Protein AF-A0A917HL49-F1 (afdb_monomer_lite)

Organism: NCBI:txid1737354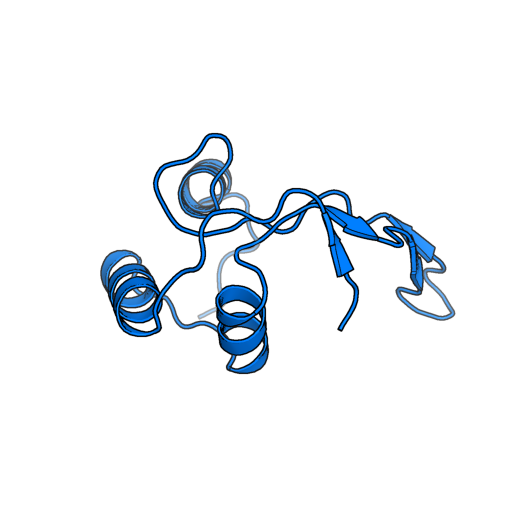

Structure (mmCIF, N/CA/C/O backbone):
data_AF-A0A917HL49-F1
#
_entry.id   AF-A0A917HL49-F1
#
loop_
_atom_site.group_PDB
_atom_site.id
_atom_site.type_symbol
_atom_site.label_atom_id
_atom_site.label_alt_id
_atom_site.label_comp_id
_atom_site.label_asym_id
_atom_site.label_entity_id
_atom_site.label_seq_id
_atom_site.pdbx_PDB_ins_code
_atom_site.Cartn_x
_atom_site.Cartn_y
_atom_site.Cartn_z
_atom_site.occupancy
_atom_site.B_iso_or_equiv
_atom_site.auth_seq_id
_atom_site.auth_comp_id
_atom_site.auth_asym_id
_atom_site.auth_atom_id
_atom_site.pdbx_PDB_model_num
ATOM 1 N N . MET A 1 1 ? 14.252 -0.050 -0.957 1.00 69.62 1 MET A N 1
ATOM 2 C CA . MET A 1 1 ? 13.017 -0.401 -1.685 1.00 69.62 1 MET A CA 1
ATOM 3 C C . MET A 1 1 ? 13.022 0.292 -3.040 1.00 69.62 1 MET A C 1
ATOM 5 O O . MET A 1 1 ? 13.905 1.108 -3.279 1.00 69.62 1 MET A O 1
ATOM 9 N N . VAL A 1 2 ? 12.101 -0.075 -3.929 1.00 82.50 2 VAL A N 1
ATOM 10 C CA . VAL A 1 2 ? 11.836 0.656 -5.181 1.00 82.50 2 VAL A CA 1
ATOM 11 C C . VAL A 1 2 ? 11.298 2.047 -4.831 1.00 82.50 2 VAL A C 1
ATOM 13 O O . VAL A 1 2 ? 10.599 2.178 -3.829 1.00 82.50 2 VAL A O 1
ATOM 16 N N . GLN A 1 3 ? 11.636 3.073 -5.612 1.00 88.62 3 GLN A N 1
ATOM 17 C CA . GLN A 1 3 ? 11.086 4.414 -5.412 1.00 88.62 3 GLN A CA 1
ATOM 18 C C . GLN A 1 3 ? 9.605 4.435 -5.808 1.00 88.62 3 GLN A C 1
ATOM 20 O O . GLN A 1 3 ? 9.248 3.877 -6.845 1.00 88.62 3 GLN A O 1
ATOM 25 N N . MET A 1 4 ? 8.768 5.086 -4.999 1.00 93.00 4 MET A N 1
ATOM 26 C CA . MET A 1 4 ? 7.359 5.320 -5.316 1.00 93.00 4 MET A CA 1
ATOM 27 C C . MET A 1 4 ? 7.176 6.766 -5.762 1.00 93.00 4 MET A C 1
ATOM 29 O O . MET A 1 4 ? 7.338 7.699 -4.971 1.00 93.00 4 MET A O 1
ATOM 33 N N . ASP A 1 5 ? 6.844 6.952 -7.031 1.00 91.88 5 ASP A N 1
ATOM 34 C CA . ASP A 1 5 ? 6.460 8.252 -7.558 1.00 91.88 5 ASP A CA 1
ATOM 35 C C . ASP A 1 5 ? 4.980 8.505 -7.236 1.00 91.88 5 ASP A C 1
ATOM 37 O O . ASP A 1 5 ? 4.165 7.585 -7.188 1.00 91.88 5 ASP A O 1
ATOM 41 N N . GLY A 1 6 ? 4.622 9.758 -6.944 1.00 89.38 6 GLY A N 1
ATOM 42 C CA . GLY A 1 6 ? 3.236 10.103 -6.613 1.00 89.38 6 GLY A CA 1
ATOM 43 C C . GLY A 1 6 ? 2.721 9.516 -5.291 1.00 89.38 6 GLY A C 1
ATOM 44 O O . GLY A 1 6 ? 1.509 9.475 -5.100 1.00 89.38 6 GLY A O 1
ATOM 45 N N . SER A 1 7 ? 3.612 9.086 -4.382 1.00 90.62 7 SER A N 1
ATOM 46 C CA . SER A 1 7 ? 3.224 8.641 -3.035 1.00 90.62 7 SER A CA 1
ATOM 47 C C . SER A 1 7 ? 2.312 9.665 -2.366 1.00 90.62 7 SER A C 1
ATOM 49 O O . SER A 1 7 ? 2.542 10.878 -2.426 1.00 90.62 7 SER A O 1
ATOM 51 N N . HIS A 1 8 ? 1.299 9.158 -1.673 1.00 89.81 8 HIS A N 1
ATOM 52 C CA . HIS A 1 8 ? 0.366 9.987 -0.931 1.00 89.81 8 HIS A CA 1
ATOM 53 C C . HIS A 1 8 ? 1.010 10.584 0.322 1.00 89.81 8 HIS A C 1
ATOM 55 O O . HIS A 1 8 ? 2.188 10.352 0.617 1.00 89.81 8 HIS A O 1
ATOM 61 N N . GLN A 1 9 ? 0.224 11.377 1.058 1.00 92.00 9 GLN A N 1
ATOM 62 C CA . GLN A 1 9 ? 0.677 11.958 2.317 1.00 92.00 9 GLN A CA 1
ATOM 63 C C . GLN A 1 9 ? 1.180 10.855 3.262 1.00 92.00 9 GLN A C 1
ATOM 65 O O . GLN A 1 9 ? 0.556 9.786 3.320 1.00 92.00 9 GLN A O 1
ATOM 70 N N . PRO A 1 10 ? 2.293 11.097 3.982 1.00 94.62 10 PRO A N 1
ATOM 71 C CA . PRO A 1 10 ? 2.797 10.152 4.964 1.00 94.62 10 PRO A CA 1
ATOM 72 C C . PRO A 1 10 ? 1.708 9.764 5.957 1.00 94.62 10 PRO A C 1
ATOM 74 O O . PRO A 1 10 ? 0.925 10.613 6.383 1.00 94.62 10 PRO A O 1
ATOM 77 N N . ILE A 1 11 ? 1.694 8.490 6.325 1.00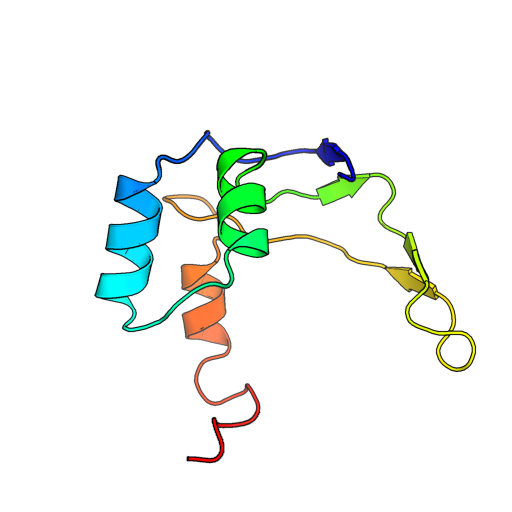 96.06 11 ILE A N 1
ATOM 78 C CA . ILE A 1 11 ? 0.737 7.919 7.264 1.00 96.06 11 ILE A CA 1
ATOM 79 C C . ILE A 1 11 ? 1.462 7.469 8.532 1.00 96.06 11 ILE A C 1
ATOM 81 O O . ILE A 1 11 ? 2.644 7.1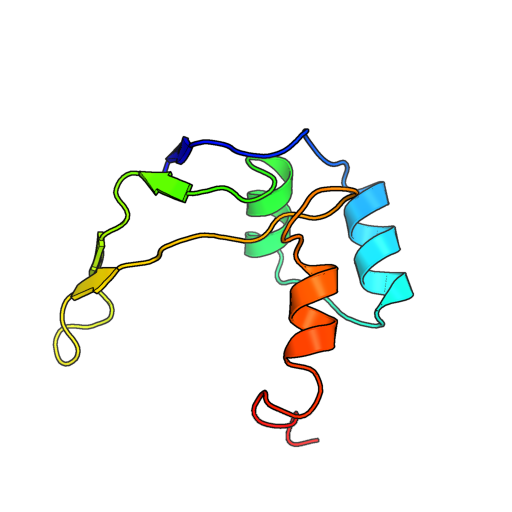21 8.507 1.00 96.06 11 ILE A O 1
ATOM 85 N N . THR A 1 12 ? 0.755 7.490 9.651 1.00 97.00 12 THR A N 1
ATOM 86 C CA . THR A 1 12 ? 1.245 7.040 10.953 1.00 97.00 12 THR A CA 1
ATOM 87 C C . THR A 1 12 ? 0.901 5.577 11.221 1.00 97.00 12 THR A C 1
ATOM 89 O O . THR A 1 12 ? 0.005 4.988 10.613 1.00 97.00 12 THR A O 1
ATOM 92 N N . ILE A 1 13 ? 1.607 4.968 12.175 1.00 97.44 13 ILE A N 1
ATOM 93 C CA . ILE A 1 13 ? 1.308 3.597 12.597 1.00 97.44 13 ILE A CA 1
ATOM 94 C C . ILE A 1 13 ? -0.072 3.511 13.260 1.00 97.44 13 ILE A C 1
ATOM 96 O O . ILE A 1 13 ? -0.761 2.502 13.123 1.00 97.44 13 ILE A O 1
ATOM 100 N N . GLU A 1 14 ? -0.503 4.574 13.941 1.00 97.38 14 GLU A N 1
ATOM 101 C CA . GLU A 1 14 ? -1.832 4.697 14.531 1.00 97.38 14 GLU A CA 1
ATOM 102 C C . GLU A 1 14 ? -2.922 4.645 13.456 1.00 97.38 14 GLU A C 1
ATOM 104 O O . GLU A 1 14 ? -3.818 3.811 13.556 1.00 97.38 14 GLU A O 1
ATOM 109 N N . GLU A 1 15 ? -2.798 5.436 12.388 1.00 96.69 15 GLU A N 1
ATOM 110 C CA . GLU A 1 15 ? -3.749 5.435 11.266 1.00 96.69 15 GLU A CA 1
ATOM 111 C C . GLU A 1 15 ? -3.805 4.070 10.558 1.00 96.69 15 GLU A C 1
ATOM 113 O O . GLU A 1 15 ? -4.888 3.577 10.232 1.00 96.69 15 GLU A O 1
ATOM 118 N N . ILE A 1 16 ? -2.657 3.402 10.372 1.00 96.75 16 ILE A N 1
ATOM 119 C CA . ILE A 1 16 ? -2.612 2.035 9.824 1.00 96.75 16 ILE A CA 1
ATOM 120 C C . ILE A 1 16 ? -3.331 1.053 10.764 1.00 96.75 16 ILE A C 1
ATOM 122 O O . ILE A 1 16 ? -4.074 0.183 10.309 1.00 96.75 16 ILE A O 1
ATOM 126 N N . ASN A 1 17 ? -3.134 1.160 12.078 1.00 96.25 17 ASN A N 1
ATOM 127 C CA . ASN A 1 17 ? -3.795 0.291 13.053 1.00 96.25 17 ASN A CA 1
ATOM 128 C C . ASN A 1 17 ? -5.309 0.523 13.100 1.00 96.25 17 ASN A C 1
ATOM 130 O O . ASN A 1 17 ? -6.066 -0.449 13.122 1.00 96.25 17 ASN A O 1
ATOM 134 N N . GLU A 1 18 ? -5.756 1.776 13.062 1.00 96.38 18 GLU A N 1
ATOM 135 C CA . GLU A 1 18 ? -7.174 2.128 12.969 1.00 96.38 18 GLU A CA 1
ATOM 136 C C . GLU A 1 18 ? -7.805 1.563 11.691 1.00 96.38 18 GLU A C 1
ATOM 138 O O . GLU A 1 18 ? -8.886 0.974 11.745 1.00 96.38 18 GLU A O 1
ATOM 143 N N . PHE A 1 19 ? -7.104 1.651 10.555 1.00 94.81 19 PHE A N 1
ATOM 144 C CA . PHE A 1 19 ? -7.540 1.066 9.287 1.00 94.81 19 PHE A CA 1
ATOM 145 C C . PHE A 1 19 ? -7.725 -0.456 9.379 1.00 94.81 19 PHE A C 1
ATOM 147 O O . PHE A 1 19 ? -8.775 -0.989 9.016 1.00 94.81 19 PHE A O 1
ATOM 154 N N . GLN A 1 20 ? -6.719 -1.158 9.909 1.00 93.81 20 GLN A N 1
ATOM 155 C CA . GLN A 1 20 ? -6.754 -2.610 10.097 1.00 93.81 20 GLN A CA 1
ATOM 156 C C . GLN A 1 20 ? -7.903 -3.043 11.016 1.00 93.81 20 GLN A C 1
ATOM 158 O O . GLN A 1 20 ? -8.607 -4.005 10.712 1.00 93.81 20 GLN A O 1
ATOM 163 N N . GLN A 1 21 ? -8.121 -2.321 12.120 1.00 95.31 21 GLN A N 1
ATOM 164 C CA . GLN A 1 21 ? -9.214 -2.592 13.056 1.00 95.31 21 GLN A CA 1
ATOM 165 C C . GLN A 1 21 ? -10.582 -2.358 12.416 1.00 95.31 21 GLN A C 1
ATOM 167 O O . GLN A 1 21 ? -11.460 -3.214 12.532 1.00 95.31 21 GLN A O 1
ATOM 172 N N . ARG A 1 22 ? -10.757 -1.233 11.712 1.00 93.94 22 ARG A N 1
ATOM 173 C CA . ARG A 1 22 ? -12.019 -0.871 11.055 1.00 93.94 22 ARG A CA 1
ATOM 174 C C . ARG A 1 22 ? -12.444 -1.901 10.010 1.00 93.94 22 ARG A C 1
ATOM 176 O O . ARG A 1 22 ? -13.624 -2.232 9.946 1.00 93.94 22 ARG A O 1
ATOM 183 N N . LEU A 1 23 ? -11.493 -2.437 9.244 1.00 89.88 23 LEU A N 1
ATOM 184 C CA . LEU A 1 23 ? -11.749 -3.455 8.218 1.00 89.88 23 LEU A CA 1
ATOM 185 C C . LEU A 1 23 ? -11.548 -4.901 8.707 1.00 89.88 23 LEU A C 1
ATOM 187 O O . LEU A 1 23 ? -11.651 -5.837 7.915 1.00 89.88 23 LEU A O 1
ATOM 191 N N . ASN A 1 24 ? -11.260 -5.106 9.997 1.00 90.94 24 ASN A N 1
ATOM 192 C CA . ASN A 1 24 ? -10.984 -6.416 10.598 1.00 90.94 24 ASN A CA 1
ATOM 193 C C . ASN A 1 24 ? -9.961 -7.254 9.795 1.00 90.94 24 ASN A C 1
ATOM 195 O O . ASN A 1 24 ? -10.160 -8.442 9.510 1.00 90.94 24 ASN A O 1
ATOM 199 N N . LEU A 1 25 ? -8.858 -6.615 9.406 1.00 89.44 25 LEU A N 1
ATOM 200 C CA . LEU A 1 25 ? -7.767 -7.218 8.646 1.00 89.44 25 LEU A CA 1
ATOM 201 C C . LEU A 1 25 ? -6.433 -7.066 9.382 1.00 89.44 25 LEU A C 1
ATOM 203 O O . LEU A 1 25 ? -6.317 -6.348 10.372 1.00 89.44 25 LEU A O 1
ATOM 207 N N . SER A 1 26 ? -5.406 -7.767 8.911 1.00 92.81 26 SER A N 1
ATOM 208 C CA . SER A 1 26 ? -4.047 -7.616 9.433 1.00 92.81 26 SER A CA 1
ATOM 209 C C . SER A 1 26 ? -3.059 -7.633 8.283 1.00 92.81 26 SER A C 1
ATOM 211 O O . SER A 1 26 ? -3.063 -8.559 7.468 1.00 92.81 26 SER A O 1
ATOM 213 N N . PHE A 1 27 ? -2.226 -6.605 8.215 1.00 92.75 27 PHE A N 1
ATOM 214 C CA . PHE A 1 27 ? -1.181 -6.486 7.221 1.00 92.75 27 PHE A CA 1
ATOM 215 C C . PHE A 1 27 ? 0.099 -7.185 7.683 1.00 92.75 27 PHE A C 1
ATOM 217 O O . PHE A 1 27 ? 0.441 -7.145 8.867 1.00 92.75 27 PHE A O 1
ATOM 224 N N . PRO A 1 28 ? 0.842 -7.810 6.756 1.00 95.69 28 PRO A N 1
ATOM 225 C CA . PRO A 1 28 ? 2.204 -8.244 7.027 1.00 95.69 28 PRO A CA 1
ATOM 226 C C . PRO A 1 28 ? 3.093 -7.056 7.410 1.00 95.69 28 PRO A C 1
ATOM 228 O O . PRO A 1 28 ? 2.944 -5.961 6.865 1.00 95.69 28 PRO A O 1
ATOM 231 N N . GLU A 1 29 ? 4.075 -7.294 8.279 1.00 95.62 29 GLU A N 1
ATOM 232 C CA . GLU A 1 29 ? 5.031 -6.276 8.740 1.00 95.62 29 GLU A CA 1
ATOM 233 C C . GLU A 1 29 ? 5.727 -5.559 7.574 1.00 95.62 29 GLU A C 1
ATOM 235 O O . GLU A 1 29 ? 5.895 -4.342 7.595 1.00 95.62 29 GLU A O 1
ATOM 240 N N . GLN A 1 30 ? 6.065 -6.290 6.506 1.00 93.12 30 GLN A N 1
ATOM 241 C CA . GLN A 1 30 ? 6.705 -5.705 5.327 1.00 93.12 30 GLN A CA 1
ATOM 242 C C . GLN A 1 30 ? 5.806 -4.674 4.632 1.00 93.12 30 GLN A C 1
ATOM 244 O O . GLN A 1 30 ? 6.311 -3.675 4.126 1.00 93.12 30 GLN A O 1
ATOM 249 N N . TYR A 1 31 ? 4.489 -4.901 4.614 1.00 92.50 31 TYR A N 1
ATOM 250 C CA . TYR A 1 31 ? 3.540 -3.976 3.998 1.00 92.50 31 TYR A CA 1
ATOM 251 C C . TYR A 1 31 ? 3.302 -2.745 4.876 1.00 92.50 31 TYR A C 1
ATOM 253 O O . TYR A 1 31 ? 3.199 -1.638 4.361 1.00 92.50 31 TYR A O 1
ATOM 261 N N . ILE A 1 32 ? 3.298 -2.917 6.202 1.00 95.94 32 ILE A N 1
ATOM 262 C CA . ILE A 1 32 ? 3.241 -1.795 7.151 1.00 95.94 32 ILE A CA 1
ATOM 263 C C . ILE A 1 32 ? 4.470 -0.895 6.975 1.00 95.94 32 ILE A C 1
ATOM 265 O O . ILE A 1 32 ? 4.322 0.313 6.814 1.00 95.94 32 ILE A O 1
ATOM 269 N N . ASN A 1 33 ? 5.672 -1.480 6.935 1.00 96.00 33 ASN A N 1
ATOM 270 C CA . ASN A 1 33 ? 6.909 -0.724 6.723 1.00 96.00 33 ASN A CA 1
ATOM 271 C C . ASN A 1 33 ? 6.906 0.001 5.373 1.00 96.00 33 ASN A C 1
ATOM 273 O O . ASN A 1 33 ? 7.297 1.162 5.305 1.00 96.00 33 ASN A O 1
ATOM 277 N N . PHE A 1 34 ? 6.408 -0.654 4.321 1.00 94.94 34 PHE A N 1
ATOM 278 C CA . PHE A 1 34 ? 6.202 -0.016 3.025 1.00 94.94 34 PHE A CA 1
ATOM 279 C C . PHE A 1 34 ? 5.290 1.214 3.134 1.00 94.94 34 PHE A C 1
ATOM 281 O O . PHE A 1 34 ? 5.709 2.285 2.717 1.00 94.94 34 PHE A O 1
ATOM 288 N N . LEU A 1 35 ? 4.101 1.093 3.735 1.00 95.44 35 LEU A N 1
ATOM 289 C CA . LEU A 1 35 ? 3.145 2.202 3.861 1.00 95.44 35 LEU A CA 1
ATOM 290 C C . LEU A 1 35 ? 3.709 3.390 4.656 1.00 95.44 35 LEU A C 1
ATOM 292 O O . LEU A 1 35 ? 3.433 4.538 4.314 1.00 95.44 35 LEU A O 1
ATOM 296 N N . LEU A 1 36 ? 4.505 3.119 5.696 1.00 96.31 36 LEU A N 1
ATOM 297 C CA . LEU A 1 36 ? 5.174 4.149 6.499 1.00 96.31 36 LEU A CA 1
ATOM 298 C C . LEU A 1 36 ? 6.275 4.882 5.718 1.00 96.31 36 LEU A C 1
ATOM 300 O O . LEU A 1 36 ? 6.474 6.080 5.913 1.00 96.31 36 LEU A O 1
ATOM 304 N N . GLU A 1 37 ? 7.003 4.177 4.849 1.00 95.12 37 GLU A N 1
ATOM 305 C CA . GLU A 1 37 ? 8.031 4.774 3.988 1.00 95.12 37 GLU A CA 1
ATOM 306 C C . GLU A 1 37 ? 7.427 5.497 2.776 1.00 95.12 37 GLU A C 1
ATOM 308 O O . GLU A 1 37 ? 7.939 6.525 2.329 1.00 95.12 37 GLU A O 1
ATOM 313 N N . SER A 1 38 ? 6.364 4.942 2.201 1.00 94.12 38 SER A N 1
ATOM 314 C CA . SER A 1 38 ? 5.665 5.439 1.020 1.00 94.12 38 SER A CA 1
ATOM 315 C C . SER A 1 38 ? 4.225 4.943 1.056 1.00 94.12 38 SER A C 1
ATOM 317 O O . SER A 1 38 ? 3.952 3.753 0.895 1.00 94.12 38 SER A O 1
ATOM 319 N N . ASN A 1 39 ? 3.284 5.861 1.259 1.00 95.00 39 ASN A N 1
ATOM 320 C CA . ASN A 1 39 ? 1.867 5.542 1.373 1.00 95.00 39 ASN A CA 1
ATOM 321 C C . ASN A 1 39 ? 1.257 5.279 -0.018 1.00 95.00 39 ASN A C 1
ATOM 323 O O . ASN A 1 39 ? 0.457 6.064 -0.530 1.00 95.00 39 ASN A O 1
ATOM 327 N N . GLY A 1 40 ? 1.669 4.182 -0.651 1.00 93.31 40 GLY A N 1
ATOM 328 C CA . GLY A 1 40 ? 1.335 3.849 -2.032 1.00 93.31 40 GLY A CA 1
ATOM 329 C C . GLY A 1 40 ? 2.172 4.607 -3.068 1.00 93.31 40 GLY A C 1
ATOM 330 O O . GLY A 1 40 ? 3.227 5.161 -2.758 1.00 93.31 40 GLY A O 1
ATOM 331 N N . GLY A 1 41 ? 1.682 4.616 -4.306 1.00 92.75 41 GLY A N 1
ATOM 332 C CA . GLY A 1 41 ? 2.295 5.290 -5.451 1.00 92.75 41 GLY A CA 1
ATOM 333 C C . GLY A 1 41 ? 2.646 4.342 -6.597 1.00 92.75 41 GLY A C 1
ATOM 334 O O . GLY A 1 41 ? 2.384 3.134 -6.543 1.00 92.75 41 GLY A O 1
ATOM 335 N N . ASP A 1 42 ? 3.246 4.916 -7.635 1.00 93.06 42 ASP A N 1
ATOM 336 C CA . ASP A 1 42 ? 3.669 4.213 -8.841 1.00 93.06 42 ASP A CA 1
ATOM 337 C C . ASP A 1 42 ? 5.137 3.775 -8.689 1.00 93.06 42 ASP A C 1
ATOM 339 O O . ASP A 1 42 ? 6.020 4.617 -8.481 1.00 93.06 42 ASP A O 1
ATOM 343 N N . PRO A 1 43 ? 5.447 2.471 -8.771 1.00 93.00 43 PRO A N 1
ATOM 344 C CA . PRO A 1 43 ? 6.814 1.995 -8.615 1.00 93.00 43 PRO A CA 1
ATOM 345 C C . PRO A 1 43 ? 7.698 2.404 -9.800 1.00 93.00 43 PRO A C 1
ATOM 347 O O . PRO A 1 43 ? 7.330 2.232 -10.963 1.00 93.00 43 PRO A O 1
ATOM 350 N N . SER A 1 44 ? 8.913 2.865 -9.506 1.00 91.94 44 SER A N 1
ATOM 351 C CA . SER A 1 44 ? 9.917 3.257 -10.497 1.00 91.94 44 SER A CA 1
ATOM 352 C C . SER A 1 44 ? 11.254 2.542 -10.228 1.00 91.94 44 SER A C 1
ATOM 354 O O . SER A 1 44 ? 11.947 2.870 -9.257 1.00 91.94 44 SER A O 1
ATOM 356 N N . PRO A 1 45 ? 11.639 1.532 -11.041 1.00 91.69 45 PRO A N 1
ATOM 357 C CA . PRO A 1 45 ? 10.949 1.033 -12.237 1.00 91.69 45 PRO A CA 1
ATOM 358 C C . PRO A 1 45 ? 9.673 0.239 -11.910 1.00 91.69 45 PRO A C 1
ATOM 360 O O . PRO A 1 45 ? 9.587 -0.382 -10.857 1.00 91.69 45 PRO A O 1
ATOM 363 N N . SER A 1 46 ? 8.724 0.197 -12.850 1.00 91.31 46 SER A N 1
ATOM 364 C CA . SER A 1 46 ? 7.458 -0.545 -12.712 1.00 91.31 46 SER A CA 1
ATOM 365 C C . SER A 1 46 ? 7.523 -1.993 -13.207 1.00 91.31 46 SER A C 1
ATOM 367 O O . SER A 1 46 ? 6.558 -2.743 -13.068 1.00 91.31 46 SER A O 1
ATOM 369 N N . MET A 1 47 ? 8.648 -2.401 -13.798 1.00 93.25 47 MET A N 1
ATOM 370 C CA . MET A 1 47 ? 8.842 -3.731 -14.372 1.00 93.25 47 MET A CA 1
ATOM 371 C C . MET A 1 47 ? 9.596 -4.642 -13.404 1.00 93.25 47 MET A C 1
ATOM 373 O O . MET A 1 47 ? 10.681 -4.301 -12.933 1.00 93.25 47 MET A O 1
ATOM 377 N N . PHE A 1 48 ? 9.029 -5.817 -13.139 1.00 90.44 48 PHE A N 1
ATOM 378 C CA . PHE A 1 48 ? 9.536 -6.769 -12.156 1.00 90.44 48 PHE A CA 1
ATOM 379 C C . PHE A 1 48 ? 9.515 -8.186 -12.700 1.00 90.44 48 PHE A C 1
ATOM 381 O O . PHE A 1 48 ? 8.544 -8.609 -13.321 1.00 90.44 48 PHE A O 1
ATOM 388 N N . LYS A 1 49 ? 10.557 -8.960 -12.403 1.00 92.50 49 LYS A N 1
ATOM 389 C CA . LYS A 1 49 ? 10.558 -10.394 -12.684 1.00 92.50 49 LYS A CA 1
ATOM 390 C C . LYS A 1 49 ? 9.677 -11.121 -11.671 1.00 92.50 49 LYS A C 1
ATOM 392 O O . LYS A 1 49 ? 9.914 -11.020 -10.471 1.00 92.50 49 LYS A O 1
ATOM 397 N N . ILE A 1 50 ? 8.693 -11.864 -12.167 1.00 89.44 50 ILE A N 1
ATOM 398 C CA . ILE A 1 50 ? 7.774 -12.670 -11.358 1.00 89.44 50 ILE A CA 1
ATOM 399 C C . ILE A 1 50 ? 8.427 -14.019 -11.033 1.00 89.44 50 ILE A C 1
ATOM 401 O O . ILE A 1 50 ? 8.572 -14.379 -9.869 1.00 89.44 50 ILE A O 1
ATOM 405 N N . SER A 1 51 ? 8.867 -14.748 -12.060 1.00 92.81 51 SER A N 1
ATOM 406 C CA . SER A 1 51 ? 9.654 -15.982 -11.932 1.00 92.81 51 SER A CA 1
ATOM 407 C C . SER A 1 51 ? 10.431 -16.253 -13.226 1.00 92.81 51 SER A C 1
ATOM 409 O O . SER A 1 51 ? 10.281 -15.517 -14.204 1.00 92.81 51 SER A O 1
ATOM 411 N N . ASP A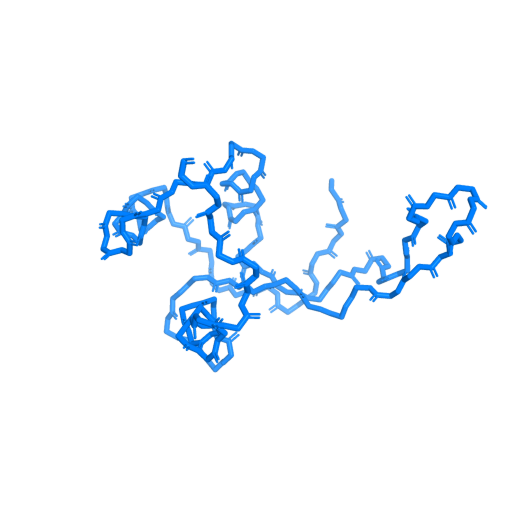 1 52 ? 11.277 -17.286 -13.252 1.00 93.94 52 ASP A N 1
ATOM 412 C CA . ASP A 1 52 ? 11.940 -17.717 -14.493 1.00 93.94 52 ASP A CA 1
ATOM 413 C C . ASP A 1 52 ? 10.925 -18.200 -15.543 1.00 93.94 52 ASP A C 1
ATOM 415 O O . ASP A 1 52 ? 11.084 -17.934 -16.732 1.00 93.94 52 ASP A O 1
ATOM 419 N N . GLU A 1 53 ? 9.857 -18.865 -15.104 1.00 95.94 53 GLU A N 1
ATOM 420 C CA . GLU A 1 53 ? 8.807 -19.428 -15.955 1.00 95.94 53 GLU A CA 1
ATOM 421 C C . GLU A 1 53 ? 7.786 -18.382 -16.411 1.00 95.94 53 GLU A C 1
ATOM 423 O O . GLU A 1 53 ? 7.299 -18.448 -17.538 1.00 95.94 53 GLU A O 1
ATOM 428 N N . GLN A 1 54 ? 7.434 -17.433 -15.537 1.00 92.62 54 GLN A N 1
ATOM 429 C CA . GLN A 1 54 ? 6.422 -16.409 -15.817 1.00 92.62 54 GLN A CA 1
ATOM 430 C C . GLN A 1 54 ? 7.008 -15.147 -16.460 1.00 92.62 54 GLN A C 1
ATOM 432 O O . GLN A 1 54 ? 6.273 -14.391 -17.092 1.00 92.62 54 GLN A O 1
ATOM 437 N N . GLY A 1 55 ? 8.319 -14.928 -16.332 1.00 93.38 55 GLY A N 1
ATOM 438 C CA . GLY A 1 55 ? 9.001 -13.770 -16.897 1.00 93.38 55 GLY A CA 1
ATOM 439 C C . GLY A 1 55 ? 8.711 -12.476 -16.137 1.00 93.38 55 GLY A C 1
ATOM 440 O O . GLY A 1 55 ? 8.595 -12.466 -14.910 1.00 93.38 55 GLY A O 1
ATOM 441 N N . GLU A 1 56 ? 8.656 -11.368 -16.870 1.00 95.06 56 GLU A N 1
ATOM 442 C CA . GLU A 1 56 ? 8.482 -10.021 -16.325 1.00 95.06 56 GLU A CA 1
ATOM 443 C C . GLU A 1 56 ? 7.011 -9.589 -16.339 1.00 95.06 56 GLU A C 1
ATOM 445 O O . GLU A 1 56 ? 6.263 -9.872 -17.273 1.00 95.06 56 GLU A O 1
ATOM 450 N N . GLY A 1 57 ? 6.608 -8.871 -15.296 1.00 92.50 57 GLY A N 1
ATOM 451 C CA . GLY A 1 57 ? 5.318 -8.209 -15.177 1.00 92.50 57 GLY A CA 1
ATOM 452 C C . GLY A 1 57 ? 5.485 -6.718 -14.920 1.00 92.50 57 GLY A C 1
ATOM 453 O O . GLY A 1 57 ? 6.531 -6.260 -14.459 1.00 92.50 57 GLY A O 1
ATOM 454 N N . VAL A 1 58 ? 4.427 -5.963 -15.209 1.00 91.75 58 VAL A N 1
ATOM 455 C CA . VAL A 1 58 ? 4.348 -4.534 -14.899 1.00 91.75 58 VAL A CA 1
ATOM 456 C C . VAL A 1 58 ? 3.430 -4.352 -13.699 1.00 91.75 58 VAL A C 1
ATOM 458 O O . VAL A 1 58 ? 2.262 -4.740 -13.742 1.00 91.75 58 VAL A O 1
ATOM 461 N N . LEU A 1 59 ? 3.957 -3.757 -12.635 1.00 89.75 59 LEU A N 1
ATOM 462 C CA . LEU A 1 59 ? 3.175 -3.304 -11.496 1.00 89.75 59 LEU A CA 1
ATOM 463 C C . LEU A 1 59 ? 2.810 -1.840 -11.731 1.00 89.75 59 LEU A C 1
ATOM 465 O O . LEU A 1 59 ? 3.687 -0.987 -11.786 1.00 89.75 59 LEU A O 1
ATOM 469 N N . ASN A 1 60 ? 1.519 -1.571 -11.911 1.00 88.12 60 ASN A N 1
ATOM 470 C CA . ASN A 1 60 ? 1.047 -0.231 -12.250 1.00 88.12 60 ASN A CA 1
ATOM 471 C C . ASN A 1 60 ? 1.059 0.705 -11.034 1.00 88.12 60 ASN A C 1
ATOM 473 O O . ASN A 1 60 ? 1.699 1.741 -11.084 1.00 88.12 60 ASN A O 1
ATOM 477 N N . ILE A 1 61 ? 0.386 0.315 -9.948 1.00 89.44 61 ILE A N 1
ATOM 478 C CA . ILE A 1 61 ? 0.221 1.140 -8.747 1.00 89.44 61 ILE A CA 1
ATOM 479 C C . ILE A 1 61 ? 0.147 0.258 -7.498 1.00 89.44 61 ILE A C 1
ATOM 481 O O . ILE A 1 61 ? -0.381 -0.858 -7.546 1.00 89.44 61 ILE A O 1
ATOM 485 N N . LEU A 1 62 ? 0.654 0.770 -6.377 1.00 90.12 62 LEU A N 1
ATOM 486 C CA . LEU A 1 62 ? 0.365 0.268 -5.035 1.00 90.12 62 LEU A CA 1
ATOM 487 C C . LEU A 1 62 ? -0.542 1.267 -4.313 1.00 90.12 62 LEU A C 1
ATOM 489 O O . LEU A 1 62 ? -0.231 2.454 -4.228 1.00 90.12 62 LEU A O 1
ATOM 493 N N . TYR A 1 63 ? -1.676 0.795 -3.797 1.00 90.75 63 TYR A N 1
ATOM 494 C CA . TYR A 1 63 ? -2.686 1.668 -3.200 1.00 90.75 63 TYR A CA 1
ATOM 495 C C . TYR A 1 63 ? -2.345 2.041 -1.751 1.00 90.75 63 TYR A C 1
ATOM 497 O O . TYR A 1 63 ? -2.073 1.171 -0.923 1.00 90.75 63 TYR A O 1
ATOM 505 N N . GLY A 1 64 ? -2.393 3.341 -1.453 1.00 92.44 64 GLY A N 1
ATOM 506 C CA . GLY A 1 64 ? -2.215 3.889 -0.106 1.00 92.44 64 GLY A CA 1
ATOM 507 C C . GLY A 1 64 ? -3.516 3.971 0.699 1.00 92.44 64 GLY A C 1
ATOM 508 O O . GLY A 1 64 ? -4.599 3.659 0.203 1.00 92.44 64 GLY A O 1
ATOM 509 N N . ILE A 1 65 ? -3.405 4.417 1.947 1.00 93.75 65 ILE A N 1
ATOM 510 C CA . ILE A 1 65 ? -4.501 4.591 2.910 1.00 93.75 65 ILE A CA 1
ATOM 511 C C . ILE A 1 65 ? -4.742 6.082 3.166 1.00 93.75 65 ILE A C 1
ATOM 513 O O . ILE A 1 65 ? -3.791 6.845 3.327 1.00 93.75 65 ILE A O 1
ATOM 517 N N . GLY A 1 66 ? -6.014 6.483 3.253 1.00 88.75 66 GLY A N 1
ATOM 518 C CA . GLY A 1 66 ? -6.448 7.847 3.580 1.00 88.75 66 GLY A CA 1
ATOM 519 C C . GLY A 1 66 ? -7.493 8.390 2.600 1.00 88.75 66 GLY A C 1
ATOM 520 O O . GLY A 1 66 ? -8.015 7.659 1.759 1.00 88.75 66 GLY A O 1
ATOM 521 N N . ASP A 1 67 ? -7.764 9.691 2.686 1.00 81.75 67 ASP A N 1
ATOM 522 C CA . ASP A 1 67 ? -8.768 10.372 1.860 1.00 81.75 67 ASP A CA 1
ATOM 523 C C . ASP A 1 67 ? -8.172 10.870 0.530 1.00 81.75 67 ASP A C 1
ATOM 525 O O . ASP A 1 67 ? -7.719 12.009 0.399 1.00 81.75 67 ASP A O 1
ATOM 529 N N . MET A 1 68 ? -8.103 9.971 -0.453 1.00 82.25 68 MET A N 1
ATOM 530 C CA . MET A 1 68 ? -7.674 10.276 -1.822 1.00 82.25 68 MET A CA 1
ATOM 531 C C . MET A 1 68 ? -8.427 9.419 -2.842 1.00 82.25 68 MET A C 1
ATOM 533 O O . MET A 1 68 ? -8.983 8.370 -2.508 1.00 82.25 68 MET A O 1
ATOM 537 N N . TYR A 1 69 ? -8.421 9.868 -4.098 1.00 70.69 69 TYR A N 1
ATOM 538 C CA . TYR A 1 69 ? -9.006 9.126 -5.212 1.00 70.69 69 TYR A CA 1
ATOM 539 C C . TYR A 1 69 ? -8.252 7.807 -5.421 1.00 70.69 69 TYR A C 1
ATOM 541 O O . TYR A 1 69 ? -7.023 7.831 -5.471 1.00 70.69 69 TYR A O 1
ATOM 549 N N . SER A 1 70 ? -8.957 6.680 -5.594 1.00 74.31 70 SER A N 1
ATOM 550 C CA . SER A 1 70 ? -8.326 5.367 -5.795 1.00 74.31 70 SER A CA 1
ATOM 551 C C . SER A 1 70 ? -7.474 4.895 -4.604 1.00 74.31 70 SER A C 1
ATOM 553 O O . SER A 1 70 ? -6.378 4.371 -4.792 1.00 74.31 70 SER A O 1
ATOM 555 N N . ASN A 1 71 ? -7.963 5.066 -3.373 1.00 85.06 71 ASN A N 1
ATOM 556 C CA . ASN A 1 71 ? -7.307 4.527 -2.175 1.00 85.06 71 ASN A CA 1
ATOM 557 C C . ASN A 1 71 ? -7.569 3.021 -1.985 1.00 85.06 71 ASN A C 1
ATOM 559 O O . ASN A 1 71 ? -8.438 2.426 -2.622 1.00 85.06 71 ASN A O 1
ATOM 563 N N . LEU A 1 72 ? -6.815 2.399 -1.078 1.00 88.31 72 LEU A N 1
ATOM 564 C CA . LEU A 1 72 ? -6.898 0.964 -0.813 1.00 88.31 72 LEU A CA 1
ATOM 565 C C . LEU A 1 72 ? -8.293 0.513 -0.355 1.00 88.31 72 LEU A C 1
ATOM 567 O O . LEU A 1 72 ? -8.715 -0.579 -0.719 1.00 88.31 72 LEU A O 1
ATOM 571 N N . GLU A 1 73 ? -9.009 1.329 0.419 1.00 88.00 73 GLU A N 1
ATOM 572 C CA . GLU A 1 73 ? -10.354 0.999 0.906 1.00 88.00 73 GLU A CA 1
ATOM 573 C C . GLU A 1 73 ? -11.359 0.887 -0.235 1.00 88.00 73 GLU A C 1
ATOM 575 O O . GLU A 1 73 ? -12.060 -0.116 -0.330 1.00 88.00 73 GLU A O 1
ATOM 580 N N . GLU A 1 74 ? -11.351 1.851 -1.157 1.00 85.56 74 GLU A N 1
ATOM 581 C CA . GLU A 1 74 ? -12.225 1.849 -2.333 1.00 85.56 74 GLU A CA 1
ATOM 582 C C . GLU A 1 74 ? -12.073 0.546 -3.136 1.00 85.56 74 GLU A C 1
ATOM 584 O O . GLU A 1 74 ? -13.057 -0.067 -3.552 1.00 85.56 74 GLU A O 1
ATOM 589 N N . TYR A 1 75 ? -10.838 0.072 -3.317 1.00 83.25 75 TYR A N 1
ATOM 590 C CA . TYR A 1 75 ? -10.591 -1.172 -4.044 1.00 83.25 75 TYR A CA 1
ATOM 591 C C . TYR A 1 75 ? -10.876 -2.431 -3.230 1.00 83.25 75 TYR A C 1
ATOM 593 O O . TYR A 1 75 ? -11.268 -3.438 -3.824 1.00 83.25 75 TYR A O 1
ATOM 601 N N . ILE A 1 76 ? -10.711 -2.401 -1.904 1.00 83.62 76 ILE A N 1
ATOM 602 C CA . ILE A 1 76 ? -11.174 -3.498 -1.047 1.00 83.62 76 ILE A CA 1
ATOM 603 C C . ILE A 1 76 ? -12.680 -3.683 -1.245 1.00 83.62 76 ILE A C 1
ATOM 605 O O . ILE A 1 76 ? -13.097 -4.803 -1.526 1.00 83.62 76 ILE A O 1
ATOM 609 N N . ASP A 1 77 ? -13.456 -2.599 -1.222 1.00 81.19 77 ASP A N 1
ATOM 610 C CA . ASP A 1 77 ? -14.907 -2.640 -1.421 1.00 81.19 77 ASP A CA 1
ATOM 611 C C . ASP A 1 77 ? -15.283 -3.102 -2.842 1.00 81.19 77 ASP A C 1
ATOM 613 O O . ASP A 1 77 ? -16.139 -3.969 -3.020 1.00 81.19 77 ASP A O 1
ATOM 617 N N . ILE A 1 78 ? -14.618 -2.582 -3.885 1.00 80.44 78 ILE A N 1
ATOM 618 C CA . ILE A 1 78 ? -14.882 -2.966 -5.289 1.00 80.44 78 ILE A CA 1
ATOM 619 C C . ILE A 1 78 ? -14.627 -4.461 -5.536 1.00 80.44 78 ILE A C 1
ATOM 621 O O . ILE A 1 78 ? -15.328 -5.096 -6.338 1.00 80.44 78 ILE A O 1
ATOM 625 N N . TYR A 1 79 ? -13.591 -5.016 -4.905 1.00 78.00 79 TYR A N 1
ATOM 626 C CA . TYR A 1 79 ? -13.185 -6.406 -5.090 1.00 78.00 79 TYR A CA 1
ATOM 627 C C . TYR A 1 79 ? -13.688 -7.348 -3.993 1.00 78.00 79 TYR A C 1
ATOM 629 O O . TYR A 1 79 ? -13.424 -8.556 -4.069 1.00 78.00 79 TYR A O 1
ATOM 637 N N . GLU A 1 80 ? -14.444 -6.848 -3.016 1.00 71.56 80 GLU A N 1
ATOM 638 C CA . GLU A 1 80 ? -15.080 -7.676 -2.001 1.00 71.56 80 GLU A CA 1
ATOM 639 C C . GLU A 1 80 ? -15.988 -8.718 -2.683 1.00 71.56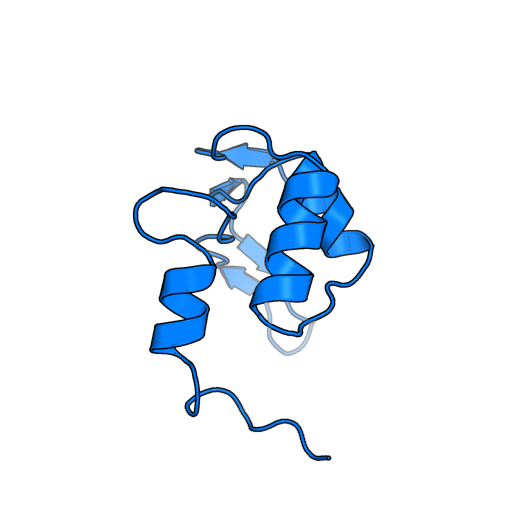 80 GLU A C 1
ATOM 641 O O . GLU A 1 80 ? -16.800 -8.417 -3.560 1.00 71.56 80 GLU A O 1
ATOM 646 N N . GLY A 1 81 ? -15.779 -10.000 -2.365 1.00 67.00 81 GLY A N 1
ATOM 647 C CA . GLY A 1 81 ? -16.487 -11.119 -3.003 1.00 67.00 81 GLY A CA 1
ATOM 648 C C . GLY A 1 81 ? -16.025 -11.487 -4.423 1.00 67.00 81 GLY A C 1
ATOM 649 O O . GLY A 1 81 ? -16.565 -12.429 -5.005 1.00 67.00 81 GLY A O 1
ATOM 650 N N . ARG A 1 82 ? -15.027 -10.791 -4.987 1.00 64.88 82 ARG A N 1
ATOM 651 C CA . ARG A 1 82 ? -14.385 -11.115 -6.282 1.00 64.88 82 ARG A CA 1
ATOM 652 C C . ARG A 1 82 ? -12.956 -11.630 -6.137 1.00 64.88 82 ARG A C 1
ATOM 654 O O . ARG A 1 82 ? -12.425 -12.232 -7.069 1.00 64.88 82 ARG A O 1
ATOM 661 N N . THR A 1 83 ? -12.338 -11.408 -4.983 1.00 55.69 83 THR A N 1
ATOM 662 C CA . THR A 1 83 ? -11.101 -12.083 -4.590 1.00 55.69 83 THR A CA 1
ATOM 663 C C . THR A 1 83 ? -11.415 -13.511 -4.152 1.00 55.69 83 THR A C 1
ATOM 665 O O . THR A 1 83 ? -12.504 -13.800 -3.656 1.00 55.69 83 THR A O 1
ATOM 668 N N . ILE A 1 84 ? -10.482 -14.437 -4.390 1.00 50.03 84 ILE A N 1
ATOM 669 C CA . ILE A 1 84 ? -10.645 -15.844 -4.008 1.00 50.03 84 ILE A CA 1
ATOM 670 C C . ILE A 1 84 ? -10.909 -15.867 -2.500 1.00 50.03 84 ILE A C 1
ATOM 672 O O . ILE A 1 84 ? -10.053 -15.467 -1.711 1.00 50.03 84 ILE A O 1
ATOM 676 N N . SER A 1 85 ? -12.123 -16.265 -2.119 1.00 48.75 85 SER A N 1
ATOM 677 C CA . SER A 1 85 ? -12.580 -16.297 -0.732 1.00 48.75 85 SER A CA 1
ATOM 678 C C . SER A 1 85 ? -11.548 -17.005 0.137 1.00 48.75 85 SER A C 1
ATOM 680 O O . SER A 1 85 ? -11.108 -18.099 -0.229 1.00 48.75 85 SER A O 1
ATOM 682 N N . ARG A 1 86 ? -11.197 -16.406 1.286 1.00 50.12 86 ARG A N 1
ATOM 683 C CA . ARG A 1 86 ? -10.441 -17.074 2.355 1.00 50.12 86 ARG A CA 1
ATOM 684 C C . ARG A 1 86 ? -11.048 -18.462 2.553 1.00 50.12 86 ARG A C 1
ATOM 686 O O . ARG A 1 86 ? -12.188 -18.578 2.996 1.00 50.12 86 ARG A O 1
ATOM 693 N N . VAL A 1 87 ? -10.303 -19.495 2.174 1.00 42.66 87 VAL A N 1
ATOM 694 C CA . VAL A 1 87 ? -10.609 -20.859 2.591 1.00 42.66 87 VAL A CA 1
ATOM 695 C C . VAL A 1 87 ? -10.380 -20.849 4.099 1.00 42.66 87 VAL A C 1
ATOM 697 O O . VAL A 1 87 ? -9.258 -20.597 4.541 1.00 42.66 87 VAL A O 1
ATOM 700 N N . GLY A 1 88 ? -11.478 -20.935 4.852 1.00 40.22 88 GLY A N 1
ATOM 701 C CA . GLY A 1 88 ? -11.469 -21.021 6.313 1.00 40.22 88 GLY A CA 1
ATOM 702 C C . GLY A 1 88 ? -10.903 -22.336 6.822 1.00 40.22 88 GLY A C 1
ATOM 703 O O . GLY A 1 88 ? -10.784 -23.289 6.016 1.00 40.22 88 GLY A O 1
#

InterPro domains:
  IPR018958 Knr4/Smi1-like domain [PF09346] (10-80)
  IPR018958 Knr4/Smi1-like domain [SM00860] (10-78)
  IPR037883 Knr4/Smi1-like domain superfamily [G3DSA:3.40.1580.10] (6-84)
  IPR037883 Knr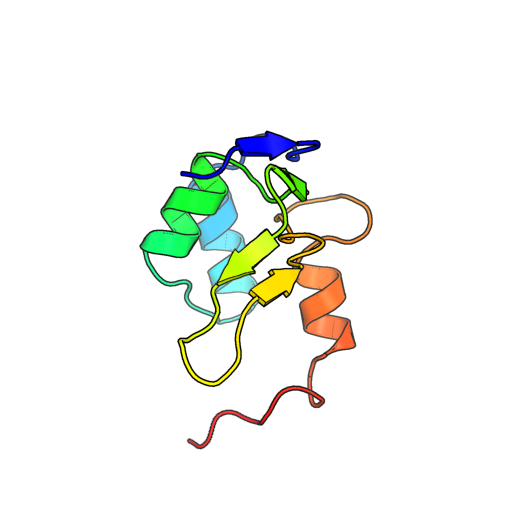4/Smi1-like domain superfamily [SSF160631] (9-75)

Foldseek 3Di:
DFDFDPFDDADDPVQVVVVCVVVVHDDDPVVSVVCNVGQKHAGVVQWDQPDPVVGIDGHGIDAGDDPDDRHPVVVCVVCVVVPDDPPD

Radius of gyration: 14.24 Å; chains: 1; bounding box: 30×33×31 Å

Secondary structure (DSSP, 8-state):
--EEET-BS---HHHHHHHHHHTT----HHHHHHHHH-BSBEEES-EEEEETTTEEEE---B---SSSTT-HHHHHHHHTTTS-----

pLDDT: mean 87.12, std 12.72, range [40.22, 97.44]

Sequence (88 aa):
MVQMDGSHQPITIEEINEFQQRLNLSFPEQYINFLLESNGGDPSPSMFKISDEQGEGVLNILYGIGDMYSNLEEYIDIYEGRTISRVG